Protein AF-A0A6A5VZQ2-F1 (afdb_monomer)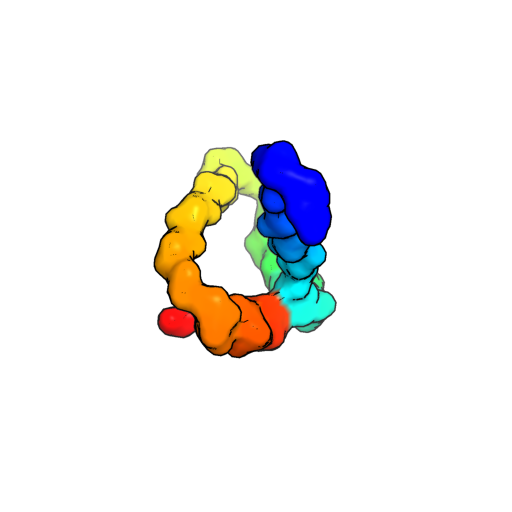

Secondary structure (DSSP, 8-state):
--TTPPP----PPPHHHHHHHHHHS-SS-TT---------GGGHHHHHHH---

Organism: NCBI:txid1392246

Solvent-accessible surface area (backbone atoms only — not comparable to full-atom values): 3801 Å² total; per-residue (Å²): 128,67,92,90,70,81,88,83,86,87,80,75,59,34,69,68,59,51,52,54,49,60,75,67,51,60,98,78,52,93,80,72,75,92,81,89,80,92,76,62,77,87,50,46,67,53,32,31,65,72,46,88,128

pLDDT: mean 89.53, std 6.72, range [70.5, 96.38]

Sequence (53 aa):
LPTGTHQFVLANASPTLENWFATRLPRTNPQTRVLFHGTSQDRLPNILAQGLK

Structure (mmCIF, N/CA/C/O backbone):
data_AF-A0A6A5VZQ2-F1
#
_entry.id   AF-A0A6A5VZQ2-F1
#
loop_
_atom_site.group_PDB
_atom_site.id
_atom_site.type_symbol
_atom_site.label_atom_id
_atom_site.label_alt_id
_atom_site.label_comp_id
_atom_site.label_asym_id
_atom_site.label_entity_id
_atom_site.label_seq_id
_atom_site.pdbx_PDB_ins_code
_atom_site.Cartn_x
_atom_site.Cartn_y
_atom_site.Cartn_z
_atom_site.occupancy
_atom_site.B_iso_or_equiv
_atom_site.auth_seq_id
_atom_site.auth_comp_id
_atom_site.auth_asym_id
_atom_site.auth_atom_id
_atom_site.pdbx_PDB_model_num
ATOM 1 N N . LEU A 1 1 ? -0.532 5.370 26.687 1.00 77.62 1 LEU A N 1
ATOM 2 C CA . LEU A 1 1 ? 0.637 6.168 26.249 1.00 77.62 1 LEU A CA 1
ATOM 3 C C . LEU A 1 1 ? 0.459 7.595 26.749 1.00 77.62 1 LEU A C 1
ATOM 5 O O . LEU A 1 1 ? -0.692 7.982 26.932 1.00 77.62 1 LEU A O 1
ATOM 9 N N . PRO A 1 2 ? 1.541 8.347 27.004 1.00 89.81 2 PRO A N 1
ATOM 10 C CA . PRO A 1 2 ? 1.449 9.753 27.394 1.00 89.81 2 PRO A CA 1
ATOM 11 C C . PRO A 1 2 ? 0.598 10.566 26.409 1.00 89.81 2 PRO A C 1
ATOM 13 O O . PRO A 1 2 ? 0.601 10.281 25.206 1.00 89.81 2 PRO A O 1
ATOM 16 N N . THR A 1 3 ? -0.106 11.584 26.902 1.00 88.31 3 THR A N 1
ATOM 17 C CA . THR A 1 3 ? -0.839 12.543 26.062 1.00 88.31 3 THR A CA 1
ATOM 18 C C . THR A 1 3 ? 0.093 13.126 24.997 1.00 88.31 3 THR A C 1
ATOM 20 O O . THR A 1 3 ? 1.200 13.551 25.315 1.00 88.31 3 THR A O 1
ATOM 23 N N . GLY A 1 4 ? -0.339 13.105 23.732 1.00 91.81 4 GLY A N 1
ATOM 24 C CA . GLY A 1 4 ? 0.477 13.517 22.581 1.00 91.81 4 GLY A CA 1
ATOM 25 C C . GLY A 1 4 ? 1.273 12.391 21.910 1.00 91.81 4 GLY A C 1
ATOM 26 O O . GLY A 1 4 ? 1.986 12.641 20.943 1.00 91.81 4 GLY 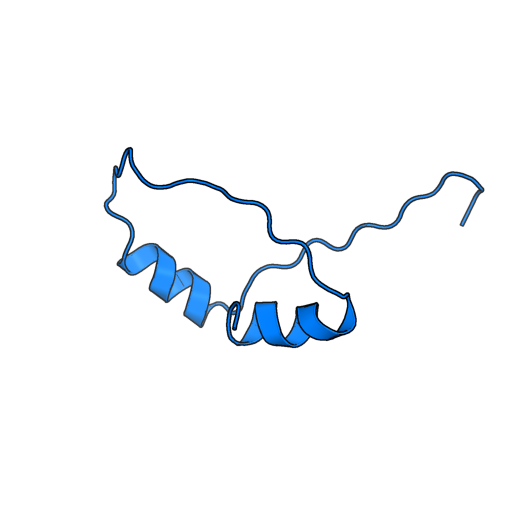A O 1
ATOM 27 N N . THR A 1 5 ? 1.151 11.142 22.374 1.00 90.00 5 THR A N 1
ATOM 28 C CA . THR A 1 5 ? 1.770 10.011 21.668 1.00 90.00 5 THR A CA 1
ATOM 29 C C . THR A 1 5 ? 0.903 9.564 20.496 1.00 90.00 5 THR A C 1
ATOM 31 O O . THR A 1 5 ? -0.221 9.099 20.689 1.00 90.00 5 THR A O 1
ATOM 34 N N . HIS A 1 6 ? 1.457 9.641 19.289 1.00 85.69 6 HIS A N 1
ATOM 35 C CA . HIS A 1 6 ? 0.843 9.135 18.064 1.00 85.69 6 HIS A CA 1
ATOM 36 C C . HIS A 1 6 ? 1.454 7.779 17.693 1.00 85.69 6 HIS A C 1
ATOM 38 O O . HIS A 1 6 ? 2.671 7.608 17.747 1.00 85.69 6 HIS A O 1
ATOM 44 N N . GLN A 1 7 ? 0.611 6.813 17.328 1.00 87.06 7 GLN A N 1
ATOM 45 C CA . GLN A 1 7 ? 1.051 5.516 16.819 1.00 87.06 7 GLN A CA 1
ATOM 46 C C . GLN A 1 7 ? 0.915 5.489 15.304 1.00 87.06 7 GLN A C 1
ATOM 48 O O . GLN A 1 7 ? -0.110 5.890 14.756 1.00 87.06 7 GLN A O 1
ATOM 53 N N . PHE A 1 8 ? 1.942 4.972 14.644 1.00 88.00 8 PHE A N 1
ATOM 54 C CA . PHE A 1 8 ? 1.960 4.778 13.205 1.00 88.00 8 PHE A CA 1
ATOM 55 C C . PHE A 1 8 ? 2.260 3.316 12.916 1.00 88.00 8 PHE A C 1
ATOM 57 O O . PHE A 1 8 ? 3.074 2.695 13.600 1.00 88.00 8 PHE A O 1
ATOM 64 N N . VAL A 1 9 ? 1.609 2.780 11.890 1.00 84.25 9 VAL A N 1
ATOM 65 C CA . VAL A 1 9 ? 1.915 1.458 11.352 1.00 84.25 9 VAL A CA 1
ATOM 66 C C . VAL A 1 9 ? 2.481 1.663 9.959 1.00 84.25 9 VAL A C 1
ATOM 68 O O . V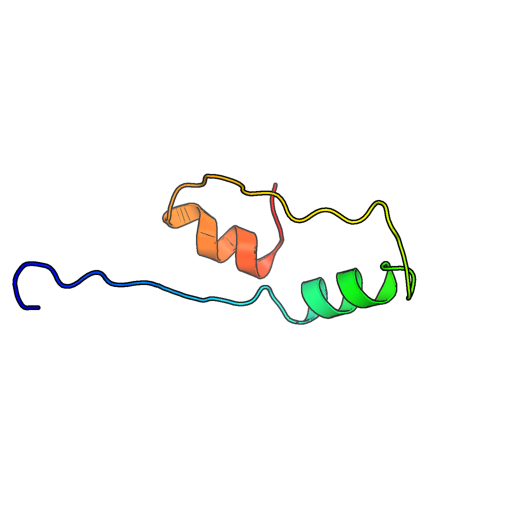AL A 1 9 ? 1.830 2.243 9.093 1.00 84.25 9 VAL A O 1
ATOM 71 N N . LEU A 1 10 ? 3.708 1.193 9.767 1.00 87.50 10 LEU A N 1
ATOM 72 C CA . LEU A 1 10 ? 4.351 1.091 8.467 1.00 87.50 10 LEU A CA 1
ATOM 73 C C . LEU A 1 10 ? 4.276 -0.376 8.061 1.00 87.50 10 LEU A C 1
ATOM 75 O O . LEU A 1 10 ? 4.710 -1.246 8.815 1.00 87.50 10 LEU A O 1
ATOM 79 N N . ALA A 1 11 ? 3.694 -0.649 6.901 1.00 89.69 11 ALA A N 1
ATOM 80 C CA . ALA A 1 11 ? 3.546 -2.002 6.397 1.00 89.69 11 ALA A CA 1
ATOM 81 C C . ALA A 1 11 ? 3.835 -2.037 4.900 1.00 89.69 11 ALA A C 1
ATOM 83 O O . ALA A 1 11 ? 3.393 -1.168 4.148 1.00 89.69 11 ALA A O 1
ATOM 84 N N . ASN A 1 12 ? 4.563 -3.070 4.500 1.00 91.00 12 ASN A N 1
ATOM 85 C CA . ASN A 1 12 ? 4.834 -3.383 3.109 1.00 91.00 12 ASN A CA 1
ATOM 86 C C . ASN A 1 12 ? 3.671 -4.177 2.506 1.00 91.00 12 ASN A C 1
ATOM 88 O O . ASN A 1 12 ? 2.904 -4.828 3.225 1.00 91.00 12 ASN A O 1
ATOM 92 N N . ALA A 1 13 ? 3.555 -4.137 1.181 1.00 93.75 13 ALA A N 1
ATOM 93 C CA . ALA A 1 13 ? 2.630 -5.009 0.472 1.00 93.75 13 ALA A CA 1
ATOM 94 C C . ALA A 1 13 ? 3.165 -6.452 0.468 1.00 93.75 13 ALA A C 1
ATOM 96 O O . ALA A 1 13 ? 4.298 -6.724 0.869 1.00 93.75 13 ALA A O 1
ATOM 97 N N . SER A 1 14 ? 2.353 -7.407 0.016 1.00 95.31 14 SER A N 1
ATOM 98 C CA . SER A 1 14 ? 2.819 -8.785 -0.120 1.00 95.31 14 SER A CA 1
ATOM 99 C C . SER A 1 14 ? 4.038 -8.857 -1.061 1.00 95.31 14 SER A C 1
ATOM 101 O O . SER A 1 14 ? 4.057 -8.170 -2.089 1.00 95.31 14 SER A O 1
ATOM 103 N N . PRO A 1 15 ? 5.044 -9.712 -0.780 1.00 95.31 15 PRO A N 1
ATOM 104 C CA . PRO A 1 15 ? 6.255 -9.801 -1.606 1.00 95.31 15 PRO A CA 1
ATOM 105 C C . PRO A 1 15 ? 5.968 -10.079 -3.087 1.00 95.31 15 PRO A C 1
ATOM 107 O O . PRO A 1 15 ? 6.694 -9.631 -3.972 1.00 95.31 15 PRO A O 1
ATOM 110 N N . THR A 1 16 ? 4.880 -10.798 -3.375 1.00 95.50 16 THR A N 1
ATOM 111 C CA . THR A 1 16 ? 4.416 -11.057 -4.740 1.00 95.50 16 THR A CA 1
ATOM 112 C C . THR A 1 16 ? 4.029 -9.770 -5.466 1.00 95.50 16 THR A C 1
ATOM 114 O O . THR A 1 16 ? 4.413 -9.601 -6.623 1.00 95.50 16 THR A O 1
ATOM 117 N N . LEU A 1 17 ? 3.307 -8.857 -4.806 1.00 94.25 17 LEU A N 1
ATOM 118 C CA . LEU A 1 17 ? 2.928 -7.565 -5.383 1.00 94.25 17 LEU A CA 1
ATOM 119 C C . LEU A 1 17 ? 4.155 -6.683 -5.610 1.00 94.25 17 LEU A C 1
ATOM 121 O O . LEU A 1 17 ? 4.269 -6.060 -6.665 1.00 94.25 17 LEU A O 1
ATOM 125 N N . GLU A 1 18 ? 5.094 -6.676 -4.664 1.00 92.44 18 GLU A N 1
ATOM 126 C CA . GLU A 1 18 ? 6.331 -5.901 -4.790 1.00 92.44 18 GLU A CA 1
ATOM 127 C C . GLU A 1 18 ? 7.198 -6.395 -5.950 1.00 92.44 18 GLU A C 1
ATOM 129 O O . GLU A 1 18 ? 7.619 -5.598 -6.789 1.00 92.44 18 GLU A O 1
ATOM 134 N N . ASN A 1 19 ? 7.404 -7.711 -6.063 1.00 94.25 19 ASN A N 1
ATOM 135 C CA . ASN A 1 19 ? 8.170 -8.292 -7.164 1.00 94.25 19 ASN A CA 1
ATOM 136 C C . ASN A 1 19 ? 7.492 -8.026 -8.518 1.00 94.25 19 ASN A C 1
ATOM 138 O O . ASN A 1 19 ? 8.134 -7.629 -9.489 1.00 94.25 19 ASN A O 1
ATOM 142 N N . TRP A 1 20 ? 6.170 -8.181 -8.577 1.00 91.44 20 TRP A N 1
ATOM 143 C CA . TRP A 1 20 ? 5.396 -7.898 -9.781 1.00 91.44 20 TRP A CA 1
ATOM 144 C C . TRP A 1 20 ? 5.498 -6.427 -10.199 1.00 91.44 20 TRP A C 1
ATOM 146 O O . TRP A 1 20 ? 5.697 -6.137 -11.380 1.00 91.44 20 TRP A O 1
ATOM 156 N N . PHE A 1 21 ? 5.429 -5.496 -9.246 1.00 88.62 21 PHE A N 1
ATOM 157 C CA . PHE A 1 21 ? 5.618 -4.070 -9.499 1.00 88.62 21 PHE A CA 1
ATOM 158 C C . PHE A 1 21 ? 7.035 -3.777 -10.009 1.00 88.62 21 PHE A C 1
ATOM 160 O O . PHE A 1 21 ? 7.189 -3.125 -11.043 1.00 88.62 21 PHE A O 1
ATOM 167 N N . ALA A 1 22 ? 8.059 -4.333 -9.355 1.00 88.88 22 ALA A N 1
ATOM 168 C CA . ALA A 1 22 ? 9.457 -4.168 -9.745 1.00 88.88 22 ALA A CA 1
ATOM 169 C C . ALA A 1 22 ? 9.738 -4.680 -11.168 1.00 88.88 22 ALA A C 1
ATOM 171 O O . ALA A 1 22 ? 10.480 -4.043 -11.911 1.00 88.88 22 ALA A O 1
ATOM 172 N N . THR A 1 23 ? 9.104 -5.782 -11.587 1.00 89.94 23 THR A N 1
ATOM 173 C CA . THR A 1 23 ? 9.264 -6.327 -12.953 1.00 89.94 23 THR A CA 1
ATOM 174 C C . THR A 1 23 ? 8.630 -5.457 -14.042 1.00 89.94 23 THR A C 1
ATOM 176 O O . THR A 1 23 ? 8.978 -5.586 -15.213 1.00 89.94 23 THR A O 1
ATOM 179 N N . ARG A 1 24 ? 7.689 -4.579 -13.674 1.00 86.81 24 ARG A N 1
ATOM 180 C CA . ARG A 1 24 ? 6.926 -3.736 -14.608 1.00 86.81 24 ARG A CA 1
ATOM 181 C C . ARG A 1 24 ? 7.430 -2.310 -14.684 1.00 86.81 24 ARG A C 1
ATOM 183 O O . ARG A 1 24 ? 7.063 -1.600 -15.619 1.00 86.81 24 ARG A O 1
ATOM 190 N N . LEU A 1 25 ? 8.242 -1.878 -13.723 1.00 81.00 25 LEU A N 1
ATOM 191 C CA . LEU A 1 25 ? 8.842 -0.560 -13.782 1.00 81.00 25 LEU A CA 1
ATOM 192 C C . LEU A 1 25 ? 10.026 -0.558 -14.754 1.00 81.00 25 LEU A C 1
ATOM 194 O O . LEU A 1 25 ? 10.985 -1.307 -14.559 1.00 81.00 25 LEU A O 1
ATOM 198 N N . PRO A 1 26 ? 10.025 0.323 -15.768 1.00 79.31 26 PRO 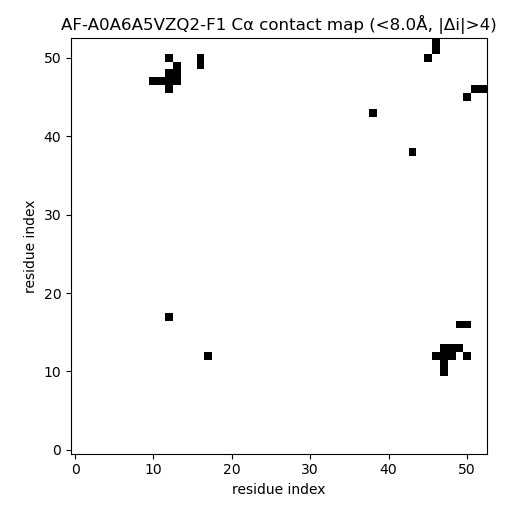A N 1
ATOM 199 C CA . PRO A 1 26 ? 11.243 0.622 -16.503 1.00 79.31 26 PRO A CA 1
ATOM 200 C C . PRO A 1 26 ? 12.295 1.160 -15.527 1.00 79.31 26 PRO A C 1
ATOM 202 O O . PRO A 1 26 ? 11.957 1.933 -14.628 1.00 79.31 26 PRO A O 1
ATOM 205 N N . ARG A 1 27 ? 13.572 0.802 -15.731 1.00 74.00 27 ARG A N 1
ATOM 206 C CA . ARG A 1 27 ? 14.707 1.280 -14.908 1.00 74.00 27 ARG A CA 1
ATOM 207 C C . ARG A 1 27 ? 14.692 2.797 -14.695 1.00 74.00 27 ARG A C 1
ATOM 209 O O . ARG A 1 27 ? 15.095 3.271 -13.640 1.00 74.00 27 ARG A O 1
ATOM 216 N N . THR A 1 28 ? 14.193 3.536 -15.679 1.00 70.50 28 THR A N 1
ATOM 217 C CA . THR A 1 28 ? 13.864 4.954 -15.585 1.00 70.50 28 THR A CA 1
ATOM 218 C C . THR A 1 28 ? 12.544 5.196 -16.317 1.00 70.50 28 THR A C 1
ATOM 220 O O . THR A 1 28 ? 12.478 5.117 -17.541 1.00 70.50 28 THR A O 1
ATOM 223 N N . ASN A 1 29 ? 11.469 5.477 -15.576 1.00 71.88 29 ASN A N 1
ATOM 224 C CA . ASN A 1 29 ? 10.222 5.974 -16.155 1.00 71.88 29 ASN A CA 1
ATOM 225 C C . ASN A 1 29 ? 9.857 7.320 -15.516 1.00 71.88 29 ASN A C 1
ATOM 227 O O . ASN A 1 29 ? 9.425 7.332 -14.361 1.00 71.88 29 ASN A O 1
ATOM 231 N N . PRO A 1 30 ? 9.982 8.444 -16.246 1.00 72.25 30 PRO A N 1
ATOM 232 C CA . PRO A 1 30 ? 9.643 9.763 -15.715 1.00 72.25 30 PRO A CA 1
ATOM 233 C C . PRO A 1 30 ? 8.143 9.929 -15.416 1.00 72.25 30 PRO A C 1
ATOM 235 O O . PRO A 1 30 ? 7.751 10.911 -14.795 1.00 72.25 30 PRO A O 1
ATOM 238 N N . GLN A 1 31 ? 7.296 8.988 -15.846 1.00 81.81 31 GLN A N 1
ATOM 239 C CA . GLN A 1 31 ? 5.851 9.025 -15.624 1.00 81.81 31 GLN A CA 1
ATOM 240 C C . GLN A 1 31 ? 5.394 8.256 -14.381 1.00 81.81 31 GLN A C 1
ATOM 242 O O . GLN A 1 31 ? 4.217 8.340 -14.028 1.00 81.81 31 GLN A O 1
ATOM 247 N N . THR A 1 32 ? 6.274 7.513 -13.701 1.00 85.62 32 THR A N 1
ATOM 248 C CA . THR A 1 32 ? 5.898 6.877 -12.434 1.00 85.62 32 THR A CA 1
ATOM 249 C C . THR A 1 32 ? 5.680 7.955 -11.378 1.00 85.62 32 THR A C 1
ATOM 251 O O . THR A 1 32 ? 6.550 8.789 -11.133 1.00 85.62 32 THR A O 1
ATOM 254 N N . ARG A 1 33 ? 4.513 7.932 -10.728 1.00 88.06 33 ARG A N 1
ATOM 255 C CA . ARG A 1 33 ? 4.136 8.900 -9.694 1.00 88.06 33 ARG A CA 1
ATOM 256 C C . ARG A 1 33 ? 3.750 8.180 -8.413 1.00 88.06 33 ARG A C 1
ATOM 258 O O . ARG A 1 33 ? 3.069 7.160 -8.456 1.00 88.06 33 ARG A O 1
ATOM 265 N N . VAL A 1 34 ? 4.142 8.756 -7.281 1.00 88.88 34 VAL A N 1
ATOM 266 C CA . VAL A 1 34 ? 3.622 8.368 -5.967 1.00 88.88 34 VAL A CA 1
ATOM 267 C C . VAL A 1 34 ? 2.319 9.128 -5.734 1.00 88.88 34 VAL A C 1
ATOM 269 O O . VAL A 1 34 ? 2.272 10.345 -5.913 1.00 88.88 34 VAL A O 1
ATOM 272 N N . LEU A 1 35 ? 1.262 8.406 -5.368 1.00 92.94 35 LEU A N 1
ATOM 273 C CA . LEU A 1 35 ? -0.068 8.949 -5.094 1.00 92.94 35 LEU A CA 1
ATOM 274 C C . LEU A 1 35 ? -0.525 8.509 -3.700 1.00 92.94 35 LEU A C 1
ATOM 276 O O . LEU A 1 35 ? -0.149 7.435 -3.233 1.00 92.94 35 LEU A O 1
ATOM 280 N N . PHE A 1 36 ? -1.362 9.322 -3.056 1.00 94.25 36 PHE A N 1
ATOM 281 C CA . PHE A 1 36 ? -1.991 8.981 -1.781 1.00 94.25 36 PHE A CA 1
ATOM 282 C C . PHE A 1 36 ? -3.401 8.437 -2.010 1.00 94.25 36 PHE A C 1
ATOM 284 O O . PHE A 1 36 ? -4.158 8.984 -2.812 1.00 94.25 36 PHE A O 1
ATOM 291 N N . HIS A 1 37 ? -3.765 7.386 -1.277 1.00 95.06 37 HIS A N 1
ATOM 292 C CA . HIS A 1 37 ? -5.107 6.813 -1.282 1.00 95.06 37 HIS A CA 1
ATOM 293 C C . HIS A 1 37 ? -5.626 6.704 0.154 1.00 95.06 37 HIS A C 1
ATOM 295 O O . HIS A 1 37 ? -5.058 5.981 0.971 1.00 95.06 37 HIS A O 1
ATOM 301 N N . GLY A 1 38 ? -6.698 7.437 0.462 1.00 95.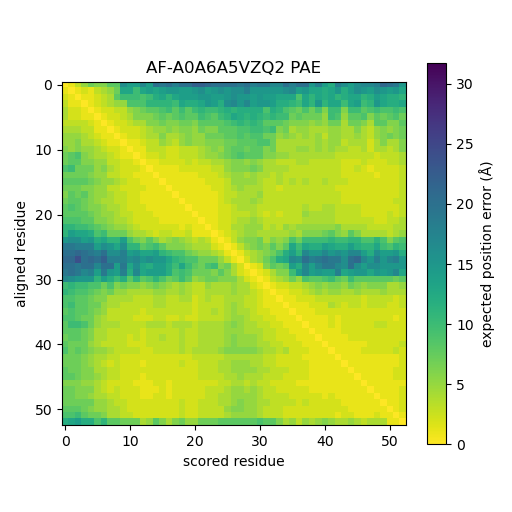19 38 GLY A N 1
ATOM 302 C CA . GLY A 1 38 ? -7.387 7.334 1.746 1.00 95.19 38 GLY A CA 1
ATOM 303 C C . GLY A 1 38 ? -8.257 6.080 1.792 1.00 95.19 38 GLY A C 1
ATOM 304 O O . GLY A 1 38 ? -9.058 5.854 0.890 1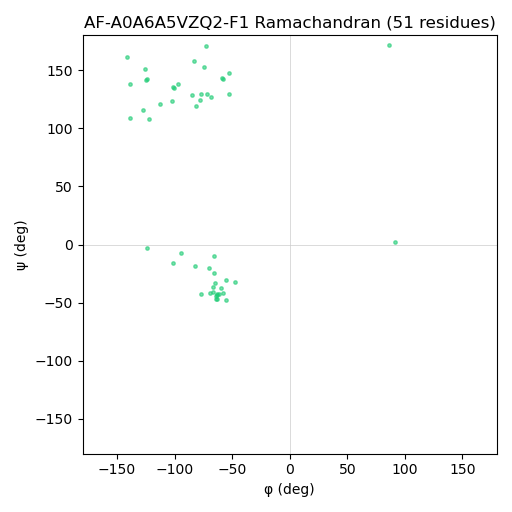.00 95.19 38 GLY A O 1
ATOM 305 N N . THR A 1 39 ? -8.119 5.285 2.849 1.00 95.12 39 THR A N 1
ATOM 306 C CA . THR A 1 39 ? -8.903 4.064 3.071 1.00 95.12 39 THR A CA 1
ATOM 307 C C . THR A 1 39 ? -9.251 3.916 4.548 1.00 95.12 39 THR A C 1
ATOM 309 O O . THR A 1 39 ? -8.603 4.509 5.411 1.00 95.12 39 THR A O 1
ATOM 312 N N . SER A 1 40 ? -10.257 3.101 4.850 1.00 95.12 40 SER A N 1
ATOM 313 C CA . SER A 1 40 ? -10.545 2.669 6.213 1.00 95.12 40 SER A CA 1
ATOM 314 C C . SER A 1 40 ? -9.529 1.617 6.692 1.00 95.12 40 SER A C 1
ATOM 316 O O . SER A 1 40 ? -8.937 0.887 5.888 1.00 95.12 40 SER A O 1
ATOM 318 N N . GLN A 1 41 ? -9.302 1.551 8.008 1.00 92.94 41 GLN A N 1
ATOM 319 C CA . GLN A 1 41 ? -8.276 0.692 8.616 1.00 92.94 41 GLN A CA 1
ATOM 320 C C . GLN A 1 41 ? -8.555 -0.807 8.416 1.00 92.94 41 GLN A C 1
ATOM 322 O O . GLN A 1 41 ? -7.626 -1.588 8.233 1.00 92.94 41 GLN A O 1
ATOM 327 N N . ASP A 1 42 ? -9.822 -1.209 8.386 1.00 95.44 42 ASP A N 1
ATOM 328 C CA . ASP A 1 42 ? -10.275 -2.582 8.137 1.00 95.44 42 ASP A CA 1
ATOM 329 C C . ASP A 1 42 ? -9.952 -3.077 6.718 1.00 95.44 42 ASP A C 1
ATOM 331 O O . ASP A 1 42 ? -9.788 -4.278 6.501 1.00 95.44 42 ASP A O 1
ATOM 335 N N . ARG A 1 43 ? -9.785 -2.165 5.751 1.00 95.50 43 ARG A N 1
ATOM 336 C CA . ARG A 1 43 ? -9.377 -2.518 4.385 1.00 95.50 43 ARG A CA 1
ATOM 337 C C . ARG A 1 43 ? -7.869 -2.704 4.239 1.00 95.50 43 ARG A C 1
ATOM 339 O O . ARG A 1 43 ? -7.452 -3.342 3.272 1.00 95.50 43 ARG A O 1
ATOM 346 N N . LEU A 1 44 ? -7.053 -2.199 5.173 1.00 94.12 44 LEU A N 1
ATOM 347 C CA . LEU A 1 44 ? -5.588 -2.269 5.077 1.00 94.12 44 LEU A CA 1
ATOM 348 C C . LEU A 1 44 ? -5.062 -3.702 4.904 1.00 94.12 44 LEU A C 1
ATOM 350 O O . LEU A 1 44 ? -4.281 -3.901 3.976 1.00 94.12 44 LEU A O 1
ATOM 354 N N . PRO A 1 45 ? -5.492 -4.719 5.683 1.00 94.81 45 PRO A N 1
ATOM 355 C CA . PRO A 1 45 ? -4.993 -6.084 5.502 1.00 94.81 45 PRO A CA 1
ATOM 356 C C . PRO A 1 45 ? -5.241 -6.624 4.089 1.00 94.81 45 PRO A C 1
ATOM 358 O O . PRO A 1 45 ? -4.349 -7.214 3.482 1.00 94.81 45 PRO A O 1
ATOM 361 N N . ASN A 1 46 ? -6.426 -6.363 3.529 1.00 96.31 46 ASN A N 1
ATOM 362 C CA . ASN A 1 46 ? -6.769 -6.792 2.174 1.00 96.31 46 ASN A CA 1
ATOM 363 C C . ASN A 1 46 ? -5.967 -6.035 1.108 1.00 96.31 46 ASN A C 1
ATOM 365 O O . ASN A 1 46 ? -5.490 -6.661 0.164 1.00 96.31 46 ASN A O 1
ATOM 369 N N . ILE A 1 47 ? -5.779 -4.720 1.266 1.00 96.38 47 ILE A N 1
ATOM 370 C CA . ILE A 1 47 ? -4.988 -3.903 0.333 1.00 96.38 47 ILE A CA 1
ATOM 3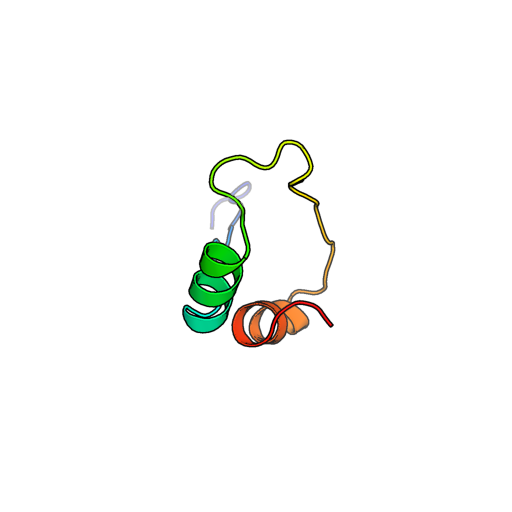71 C C . ILE A 1 47 ? -3.523 -4.346 0.333 1.00 96.38 47 ILE A C 1
ATOM 373 O O . ILE A 1 47 ? -2.931 -4.509 -0.731 1.00 96.38 47 ILE A O 1
ATOM 377 N N . LEU A 1 48 ? -2.941 -4.589 1.508 1.00 95.12 48 LEU A N 1
ATOM 378 C CA . LEU A 1 48 ? -1.553 -5.037 1.627 1.00 95.12 48 LEU A CA 1
ATOM 379 C C . LEU A 1 48 ? -1.365 -6.449 1.054 1.00 95.12 48 LEU A C 1
ATOM 381 O O . LEU A 1 48 ? -0.348 -6.723 0.422 1.00 95.12 48 LEU A O 1
ATOM 385 N N . ALA A 1 49 ? -2.348 -7.339 1.218 1.00 95.94 49 ALA A N 1
ATOM 386 C CA . ALA A 1 49 ? -2.266 -8.705 0.707 1.00 95.94 49 ALA A CA 1
ATOM 387 C C . ALA A 1 49 ? -2.518 -8.809 -0.809 1.00 95.94 49 ALA A C 1
ATOM 389 O O . ALA A 1 49 ? -1.822 -9.561 -1.494 1.00 95.94 49 ALA A O 1
ATOM 390 N N . GLN A 1 50 ? -3.515 -8.084 -1.330 1.00 95.62 50 GLN A N 1
ATOM 391 C CA . GLN A 1 50 ? -4.086 -8.303 -2.670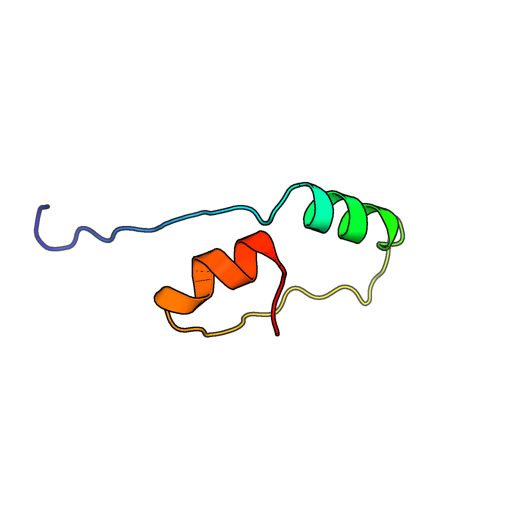 1.00 95.62 50 GLN A CA 1
ATOM 392 C C . GLN A 1 50 ? -4.052 -7.071 -3.587 1.00 95.62 50 GLN A C 1
ATOM 394 O O . GLN A 1 50 ? -4.460 -7.170 -4.744 1.00 95.62 50 GLN A O 1
ATOM 399 N N . GLY A 1 51 ? -3.583 -5.926 -3.097 1.00 94.06 51 GLY A N 1
ATOM 400 C CA . GLY A 1 51 ? -3.621 -4.654 -3.808 1.00 94.06 51 GLY A CA 1
ATOM 401 C C . GLY A 1 51 ? -4.938 -3.898 -3.623 1.00 94.06 51 GLY A C 1
ATOM 402 O O . GLY A 1 51 ? -5.912 -4.394 -3.050 1.00 94.06 51 GLY A O 1
ATOM 403 N N . LEU A 1 52 ? -4.954 -2.656 -4.107 1.00 93.69 52 LEU A N 1
ATOM 404 C CA . LEU A 1 52 ? -6.132 -1.796 -4.069 1.00 93.69 52 LEU A CA 1
ATOM 405 C C . LEU A 1 52 ? -7.194 -2.292 -5.068 1.00 93.69 52 LEU A C 1
ATOM 407 O O . LEU A 1 52 ? -6.879 -2.504 -6.239 1.00 93.69 5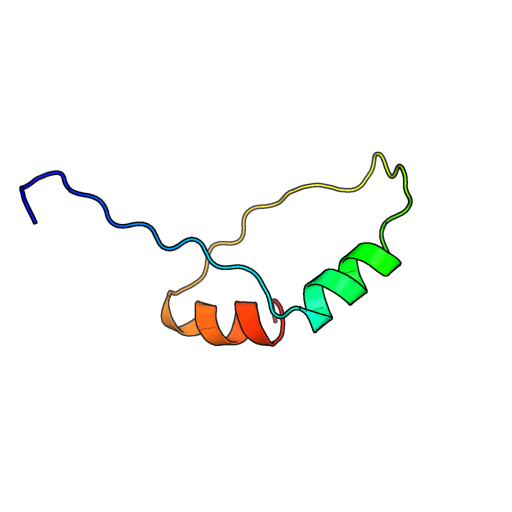2 LEU A O 1
ATOM 411 N N . LYS A 1 53 ? -8.436 -2.455 -4.597 1.00 87.12 53 LYS A N 1
ATOM 412 C CA . LYS A 1 53 ? -9.626 -2.788 -5.396 1.00 87.12 53 LYS A CA 1
ATOM 413 C C . LYS A 1 53 ? -10.687 -1.706 -5.248 1.00 87.12 53 LYS A C 1
ATOM 415 O O . LYS A 1 53 ? -10.853 -1.208 -4.103 1.00 87.12 53 LYS A O 1
#

Mean predicted aligned error: 5.36 Å

Foldseek 3Di:
DPPPDDDDDDDAADVVVVVVVVVPDDPDDPPDDDDDDDDDPVCVVVCSDPNDD

Radius of gyration: 14.95 Å; Cα contacts (8 Å, |Δi|>4): 16; chains: 1; bounding box: 25×25×44 Å